Protein AF-A0A841I0D8-F1 (afdb_monomer_lite)

Organism: NCBI:txid521158

Structure (mmCIF, N/CA/C/O backbone):
data_AF-A0A841I0D8-F1
#
_entry.id   AF-A0A841I0D8-F1
#
loop_
_atom_site.group_PDB
_atom_site.id
_atom_site.type_symbol
_atom_site.label_atom_id
_atom_site.label_alt_id
_atom_site.label_comp_id
_atom_site.label_asym_id
_atom_site.label_entity_id
_atom_site.label_seq_id
_atom_site.pdbx_PDB_ins_code
_atom_site.Cartn_x
_atom_site.Cartn_y
_atom_site.Cartn_z
_atom_site.occupancy
_atom_site.B_iso_or_equiv
_atom_site.auth_seq_id
_atom_site.auth_comp_id
_atom_site.auth_asym_id
_atom_site.auth_atom_id
_atom_site.pdbx_PDB_model_num
ATOM 1 N N . MET A 1 1 ? -3.768 -29.891 46.923 1.00 37.38 1 MET A N 1
ATOM 2 C CA . MET A 1 1 ? -2.502 -29.322 46.410 1.00 37.38 1 MET A CA 1
ATOM 3 C C . MET A 1 1 ? -2.316 -29.762 44.959 1.00 37.38 1 MET A C 1
ATOM 5 O O . MET A 1 1 ? -2.369 -30.964 44.727 1.00 37.38 1 MET A O 1
ATOM 9 N N . PRO A 1 2 ? -2.198 -28.839 43.987 1.00 39.59 2 PRO A N 1
ATOM 10 C CA . PRO A 1 2 ? -2.169 -29.159 42.558 1.00 39.59 2 PRO A CA 1
ATOM 11 C C . PRO A 1 2 ? -0.737 -29.188 42.000 1.00 39.59 2 PRO A C 1
ATOM 13 O O . PRO A 1 2 ? 0.040 -28.274 42.259 1.00 39.59 2 PRO A O 1
ATOM 16 N N . ARG A 1 3 ? -0.391 -30.201 41.191 1.00 31.23 3 ARG A N 1
ATOM 17 C CA . ARG A 1 3 ? 0.738 -30.138 40.242 1.00 31.23 3 ARG A CA 1
ATOM 18 C C . ARG A 1 3 ? 0.651 -31.263 39.207 1.00 31.23 3 ARG A C 1
ATOM 20 O O . ARG A 1 3 ? 0.923 -32.409 39.542 1.00 31.23 3 ARG A O 1
ATOM 27 N N . LYS A 1 4 ? 0.352 -30.923 37.950 1.00 36.41 4 LYS A N 1
ATOM 28 C CA . LYS A 1 4 ? 1.196 -31.304 36.803 1.00 36.41 4 LYS A CA 1
ATOM 29 C C . LYS A 1 4 ? 0.762 -30.549 35.549 1.00 36.41 4 LYS A C 1
ATOM 31 O O . LYS A 1 4 ? -0.289 -30.810 34.976 1.00 36.41 4 LYS A O 1
ATOM 36 N N . GLU A 1 5 ? 1.615 -29.613 35.154 1.00 39.44 5 GLU A N 1
ATOM 37 C CA . GLU A 1 5 ? 1.674 -29.043 33.816 1.00 39.44 5 GLU A CA 1
ATOM 38 C C . GLU A 1 5 ? 1.781 -30.153 32.764 1.00 39.44 5 GLU A C 1
ATOM 40 O O . GLU A 1 5 ? 2.558 -31.103 32.914 1.00 39.44 5 GLU A O 1
ATOM 45 N N . ARG A 1 6 ? 1.042 -29.995 31.664 1.00 39.78 6 ARG A N 1
ATOM 46 C CA . ARG A 1 6 ? 1.374 -30.635 30.394 1.00 39.78 6 ARG A CA 1
ATOM 47 C C . ARG A 1 6 ? 1.374 -29.578 29.301 1.00 39.78 6 ARG A C 1
ATOM 49 O O . ARG A 1 6 ? 0.343 -29.189 28.764 1.00 39.78 6 ARG A O 1
ATOM 56 N N . THR A 1 7 ? 2.582 -29.105 29.045 1.00 45.72 7 THR A N 1
ATOM 57 C CA . THR A 1 7 ? 3.023 -28.279 27.929 1.00 45.72 7 THR A CA 1
ATOM 58 C C . THR A 1 7 ? 2.601 -28.908 26.600 1.00 45.72 7 THR A C 1
ATOM 60 O O . THR A 1 7 ? 2.850 -30.090 26.365 1.00 45.72 7 THR A O 1
ATOM 63 N N . GLY A 1 8 ? 1.979 -28.117 25.725 1.00 35.47 8 GLY A N 1
ATOM 64 C CA . GLY A 1 8 ? 1.505 -28.570 24.418 1.00 35.47 8 GLY A CA 1
ATOM 65 C C . GLY A 1 8 ? 1.136 -27.408 23.500 1.00 35.47 8 GLY A C 1
ATOM 66 O O . GLY A 1 8 ? -0.036 -27.112 23.332 1.00 35.47 8 GLY A O 1
ATOM 67 N N . ALA A 1 9 ? 2.173 -26.754 22.969 1.00 43.66 9 ALA A N 1
ATOM 68 C CA . ALA A 1 9 ? 2.256 -25.999 21.716 1.00 43.66 9 ALA A CA 1
ATOM 69 C C . ALA A 1 9 ? 0.971 -25.391 21.116 1.00 43.66 9 ALA A C 1
ATOM 71 O O . ALA A 1 9 ? 0.114 -26.114 20.615 1.00 43.66 9 ALA A O 1
ATOM 72 N N . ARG A 1 10 ? 0.975 -24.062 20.940 1.00 39.91 10 ARG A N 1
ATOM 73 C CA . ARG A 1 10 ? 0.769 -23.424 19.626 1.00 39.91 10 ARG A CA 1
ATOM 74 C C . ARG A 1 10 ? 1.070 -21.926 19.689 1.00 39.91 10 ARG A C 1
ATOM 76 O O . ARG A 1 10 ? 0.528 -21.202 20.513 1.00 39.91 10 ARG A O 1
ATOM 83 N N . THR A 1 11 ? 1.879 -21.495 18.723 1.00 39.47 11 THR A N 1
ATOM 84 C CA . THR A 1 11 ? 2.082 -20.103 18.288 1.00 39.47 11 THR A CA 1
ATOM 85 C C . THR A 1 11 ? 2.901 -19.212 19.220 1.00 39.47 11 THR A C 1
ATOM 87 O O . THR A 1 11 ? 2.419 -18.315 19.902 1.00 39.47 11 THR A O 1
ATOM 90 N N . ALA A 1 12 ? 4.211 -19.450 19.152 1.00 41.81 12 ALA A N 1
ATOM 91 C CA . ALA A 1 12 ? 5.214 -18.404 19.259 1.00 41.81 12 ALA A CA 1
ATOM 92 C C . ALA A 1 12 ? 4.902 -17.224 18.313 1.00 41.81 12 ALA A C 1
ATOM 94 O O . ALA A 1 12 ? 4.278 -17.409 17.269 1.00 41.81 12 ALA A O 1
ATOM 95 N N . ALA A 1 13 ? 5.441 -16.057 18.673 1.00 40.28 13 ALA A N 1
ATOM 96 C CA . ALA A 1 13 ? 5.445 -14.790 17.934 1.00 40.28 13 ALA A CA 1
ATOM 97 C C . ALA A 1 13 ? 4.235 -13.863 18.145 1.00 40.28 13 ALA A C 1
ATOM 99 O O . ALA A 1 13 ? 3.550 -13.482 17.205 1.00 40.28 13 ALA A O 1
ATOM 100 N N . CYS A 1 14 ? 4.041 -13.390 19.377 1.00 33.38 14 CYS A N 1
ATOM 101 C CA . CYS A 1 14 ? 3.404 -12.081 19.579 1.00 33.38 14 CYS A CA 1
ATOM 102 C C . CYS A 1 14 ? 4.181 -11.189 20.562 1.00 33.38 14 CYS A C 1
ATOM 104 O O . CYS A 1 14 ? 3.625 -10.269 21.153 1.00 33.38 14 CYS A O 1
ATOM 106 N N . LEU A 1 15 ? 5.476 -11.463 20.744 1.00 41.09 15 LEU A N 1
ATOM 107 C CA . LEU A 1 15 ? 6.340 -10.697 21.634 1.00 41.09 15 LEU A CA 1
ATOM 108 C C . LEU A 1 15 ? 7.668 -10.405 20.935 1.00 41.09 15 LEU A C 1
ATOM 110 O O . LEU A 1 15 ? 8.600 -11.191 21.036 1.00 41.09 15 LEU A O 1
ATOM 114 N N . LEU A 1 16 ? 7.695 -9.318 20.163 1.00 44.38 16 LEU A N 1
ATOM 115 C CA . LEU A 1 16 ? 8.863 -8.498 19.816 1.00 44.38 16 LEU A CA 1
ATOM 116 C C . LEU A 1 16 ? 8.400 -7.446 18.802 1.00 44.38 16 LEU A C 1
ATOM 118 O O . LEU A 1 16 ? 8.142 -7.782 17.653 1.00 44.38 16 LEU A O 1
ATOM 122 N N . LEU A 1 17 ? 8.262 -6.197 19.250 1.00 41.75 17 LEU A N 1
ATOM 123 C CA . LEU A 1 17 ? 8.773 -4.989 18.581 1.00 41.75 17 LEU A CA 1
ATOM 124 C C . LEU A 1 17 ? 8.347 -3.761 19.397 1.00 41.75 17 LEU A C 1
ATOM 126 O O . LEU A 1 17 ? 7.395 -3.045 19.095 1.00 41.75 17 LEU A O 1
ATOM 130 N N . LEU A 1 18 ? 9.094 -3.567 20.481 1.00 40.78 18 LEU A N 1
ATOM 131 C CA . LEU A 1 18 ? 9.267 -2.289 21.153 1.00 40.78 18 LEU A CA 1
ATOM 132 C C . LEU A 1 18 ? 9.863 -1.258 20.172 1.00 40.78 18 LEU A C 1
ATOM 134 O O . LEU A 1 18 ? 10.815 -1.560 19.461 1.00 40.78 18 LEU A O 1
ATOM 138 N N . LEU A 1 19 ? 9.320 -0.036 20.222 1.00 45.25 19 LEU A N 1
ATOM 139 C CA . LEU A 1 19 ? 10.003 1.249 19.992 1.00 45.25 19 LEU A CA 1
ATOM 140 C C . LEU A 1 19 ? 10.661 1.482 18.611 1.00 45.25 19 LEU A C 1
ATOM 142 O O . LEU A 1 19 ? 11.864 1.326 18.434 1.00 45.25 19 LEU A O 1
ATOM 146 N N . SER A 1 20 ? 9.885 2.023 17.663 1.00 39.09 20 SER A N 1
ATOM 147 C CA . SER A 1 20 ? 10.419 2.838 16.551 1.00 39.09 20 SER A CA 1
ATOM 148 C C . SER A 1 20 ? 9.518 4.042 16.214 1.00 39.09 20 SER A C 1
ATOM 150 O O . SER A 1 20 ? 9.157 4.300 15.071 1.00 39.09 20 SER A O 1
ATOM 152 N N . SER A 1 21 ? 9.135 4.823 17.224 1.00 40.66 21 SER A N 1
ATOM 153 C CA . SER A 1 21 ? 8.792 6.240 17.014 1.00 40.66 21 SER A CA 1
ATOM 154 C C . SER A 1 21 ? 10.120 7.008 16.949 1.00 40.66 21 SER A C 1
ATOM 156 O O . SER A 1 21 ? 10.917 6.873 17.865 1.00 40.66 21 SER A O 1
ATOM 158 N N . CYS A 1 22 ? 10.501 7.782 15.941 1.00 40.25 22 CYS A N 1
ATOM 159 C CA . CYS A 1 22 ? 9.755 8.582 14.987 1.00 40.25 22 CYS A CA 1
ATOM 160 C C . CYS A 1 22 ? 10.618 8.731 13.727 1.00 40.25 22 CYS A C 1
ATOM 162 O O . CYS A 1 22 ? 11.701 9.291 13.827 1.00 40.25 22 CYS A O 1
ATOM 164 N N . ASN A 1 23 ? 10.159 8.224 12.581 1.00 51.59 23 ASN A N 1
ATOM 165 C CA . ASN A 1 23 ? 10.458 8.696 11.210 1.00 51.59 23 ASN A CA 1
ATOM 166 C C . ASN A 1 23 ? 9.787 7.761 10.185 1.00 51.59 23 ASN A C 1
ATOM 168 O O . ASN A 1 23 ? 10.326 7.449 9.124 1.00 51.59 23 ASN A O 1
ATOM 172 N N . SER A 1 24 ? 8.610 7.236 10.520 1.00 63.59 24 SER A N 1
ATOM 173 C CA . SER A 1 24 ? 7.886 6.352 9.624 1.0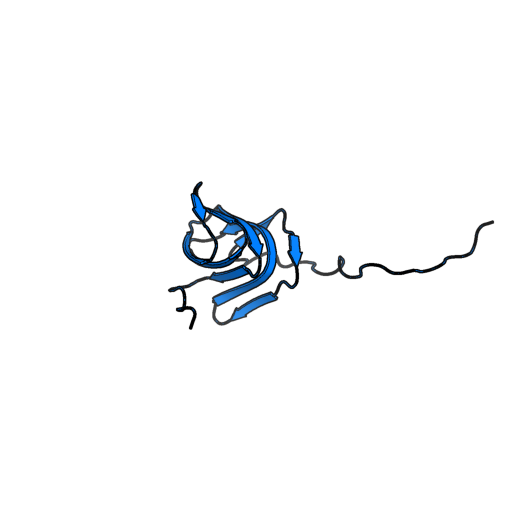0 63.59 24 SER A CA 1
ATOM 174 C C . SER A 1 24 ? 7.136 7.192 8.585 1.00 63.59 24 SER A C 1
ATOM 176 O O . SER A 1 24 ? 6.348 8.075 8.919 1.00 63.59 24 SER A O 1
ATOM 178 N N . VAL A 1 25 ? 7.396 6.928 7.298 1.00 82.88 25 VAL A N 1
ATOM 179 C CA . VAL A 1 25 ? 6.731 7.598 6.156 1.00 82.88 25 VAL A CA 1
ATOM 180 C C . VAL A 1 25 ? 5.209 7.413 6.198 1.00 82.88 25 VAL A C 1
ATOM 182 O O . VAL A 1 25 ? 4.459 8.207 5.631 1.00 82.88 25 VAL A O 1
ATOM 185 N N . TYR A 1 26 ? 4.748 6.390 6.911 1.00 88.94 26 TYR A N 1
ATOM 186 C CA . TYR A 1 26 ? 3.351 6.130 7.210 1.00 88.94 26 TYR A CA 1
ATOM 187 C C . TYR A 1 26 ? 3.205 5.482 8.592 1.00 88.94 26 TYR A C 1
ATOM 189 O O . TYR A 1 26 ? 4.138 4.867 9.110 1.00 88.94 26 TYR A O 1
ATOM 197 N N . LYS A 1 27 ? 2.021 5.606 9.182 1.00 91.25 27 LYS A N 1
ATOM 198 C CA . LYS A 1 27 ? 1.594 4.875 10.378 1.00 91.25 27 LYS A CA 1
ATOM 199 C C . LYS A 1 27 ? 0.632 3.770 9.972 1.00 91.25 27 LYS A C 1
ATOM 201 O O . LYS A 1 27 ? -0.103 3.930 9.005 1.00 91.25 27 LYS A O 1
ATOM 206 N N . GLU A 1 28 ? 0.633 2.670 10.711 1.00 91.88 28 GLU A N 1
ATOM 207 C CA . GLU A 1 28 ? -0.267 1.543 10.468 1.00 91.88 28 GLU A CA 1
ATOM 208 C C . GLU A 1 28 ? -1.212 1.365 11.654 1.00 91.88 28 GLU A C 1
ATOM 210 O O . GLU A 1 28 ? -0.781 1.447 12.805 1.00 91.88 28 GLU A O 1
ATOM 215 N N . SER A 1 29 ? -2.484 1.092 11.382 1.00 92.94 29 SER A N 1
ATOM 216 C CA . SER A 1 29 ? -3.493 0.780 12.396 1.00 92.94 29 SER A CA 1
ATOM 217 C C . SER A 1 29 ? -4.320 -0.436 11.980 1.00 92.94 29 SER A C 1
ATOM 219 O O . SER A 1 29 ? -4.416 -0.767 10.796 1.00 92.94 29 SER A O 1
ATOM 221 N N . ASN A 1 30 ? -4.879 -1.144 12.970 1.00 93.06 30 ASN A N 1
ATOM 222 C CA . ASN A 1 30 ? -5.688 -2.357 12.772 1.00 93.06 30 ASN A CA 1
ATOM 223 C C . ASN A 1 30 ? -4.998 -3.419 11.890 1.00 93.06 30 ASN A C 1
ATOM 225 O O . ASN A 1 30 ? -5.647 -4.099 11.093 1.00 93.06 30 ASN A O 1
ATOM 229 N N . LYS A 1 31 ? -3.665 -3.524 12.000 1.00 93.00 31 LYS A N 1
ATOM 230 C CA . LYS A 1 31 ? -2.850 -4.349 11.108 1.00 93.00 31 LYS A CA 1
ATOM 231 C C . LYS A 1 31 ? -2.916 -5.829 11.476 1.00 93.00 31 LYS A C 1
ATOM 233 O O . LYS A 1 31 ? -2.596 -6.216 12.596 1.00 93.00 31 LYS A O 1
ATOM 238 N N . VAL A 1 32 ? -3.196 -6.651 10.473 1.00 92.88 32 VAL A N 1
ATOM 239 C CA . VAL A 1 32 ? -3.006 -8.101 10.459 1.00 92.88 32 VAL A CA 1
ATOM 240 C C . VAL A 1 32 ? -2.171 -8.436 9.228 1.00 92.88 32 VAL A C 1
ATOM 242 O O . VAL A 1 32 ? -2.605 -8.193 8.103 1.00 92.88 32 VAL A O 1
ATOM 245 N N . ALA A 1 33 ? -0.972 -8.983 9.420 1.00 93.56 33 ALA A N 1
ATOM 246 C CA . ALA A 1 33 ? -0.074 -9.319 8.319 1.00 93.56 33 ALA A CA 1
ATOM 247 C C . ALA A 1 33 ? 0.558 -10.705 8.498 1.00 93.56 33 ALA A C 1
ATOM 249 O O . ALA A 1 33 ? 0.849 -11.122 9.617 1.00 93.56 33 ALA A O 1
ATOM 250 N N . LEU A 1 34 ? 0.786 -11.403 7.383 1.00 94.00 34 LEU A N 1
ATOM 251 C CA . LEU A 1 34 ? 1.467 -12.699 7.333 1.00 94.00 34 LEU A CA 1
ATOM 252 C C . LEU A 1 34 ? 2.681 -12.615 6.404 1.00 94.00 34 LEU A C 1
ATOM 254 O O . LEU A 1 34 ? 2.560 -12.113 5.284 1.00 94.00 34 LEU A O 1
ATOM 258 N N . ALA A 1 35 ? 3.822 -13.144 6.861 1.00 93.50 35 ALA A N 1
ATOM 259 C CA . ALA A 1 35 ? 5.104 -13.092 6.151 1.00 93.50 35 ALA A CA 1
ATOM 260 C C . ALA A 1 35 ? 5.485 -11.658 5.727 1.00 93.50 35 ALA A C 1
ATOM 262 O O . ALA A 1 35 ? 5.902 -11.423 4.594 1.00 93.50 35 ALA A O 1
ATOM 263 N N . GLU A 1 36 ? 5.281 -10.686 6.626 1.00 92.31 36 GLU A N 1
ATOM 264 C CA . GLU A 1 36 ? 5.629 -9.290 6.364 1.00 92.31 36 GLU A CA 1
ATOM 265 C C . GLU A 1 36 ? 7.150 -9.112 6.339 1.00 92.31 36 GLU A C 1
ATOM 267 O O . GLU A 1 36 ? 7.859 -9.524 7.255 1.00 92.31 36 GLU A O 1
ATOM 272 N N . THR A 1 37 ? 7.641 -8.438 5.305 1.00 91.56 37 THR A N 1
ATOM 273 C CA . THR A 1 37 ? 9.014 -7.946 5.225 1.00 91.56 37 THR A CA 1
ATOM 274 C C . THR A 1 37 ? 8.992 -6.456 4.922 1.00 91.56 37 THR A C 1
ATOM 276 O O . THR A 1 37 ? 8.131 -5.956 4.194 1.00 91.56 37 THR A O 1
ATOM 279 N N . SER A 1 38 ? 9.936 -5.721 5.500 1.00 90.62 38 SER A N 1
ATOM 280 C CA . SER A 1 38 ? 10.087 -4.288 5.275 1.00 90.62 38 SER A CA 1
ATOM 281 C C . SER A 1 38 ? 11.563 -3.946 5.171 1.00 90.62 38 SER A C 1
ATOM 283 O O . SER A 1 38 ? 12.372 -4.415 5.967 1.00 90.62 38 SER A O 1
ATOM 285 N N . SER A 1 39 ? 11.911 -3.110 4.202 1.00 89.44 39 SER A N 1
ATOM 286 C CA . SER A 1 39 ? 13.273 -2.636 3.975 1.00 89.44 39 SER A CA 1
ATOM 287 C C . SER A 1 39 ? 13.257 -1.154 3.633 1.00 89.44 39 SER A C 1
ATOM 289 O O . SER A 1 39 ? 12.380 -0.698 2.896 1.00 89.44 39 SER A O 1
ATOM 291 N N . ASN A 1 40 ? 14.249 -0.418 4.116 1.00 89.31 40 ASN A N 1
ATOM 292 C CA . ASN A 1 40 ? 14.543 0.931 3.660 1.00 89.31 40 ASN A CA 1
ATOM 293 C C . ASN A 1 40 ? 15.960 0.945 3.088 1.00 89.31 40 ASN A C 1
ATOM 295 O O . ASN A 1 40 ? 16.897 0.546 3.774 1.00 89.31 40 ASN A O 1
ATOM 299 N N . PHE A 1 41 ? 16.103 1.381 1.841 1.00 85.38 41 PHE A N 1
ATOM 300 C CA . PHE A 1 41 ? 17.404 1.536 1.203 1.00 85.38 41 PHE A CA 1
ATOM 301 C C . PHE A 1 41 ? 17.411 2.813 0.369 1.00 85.38 41 PHE A C 1
ATOM 303 O O . PHE A 1 41 ? 16.526 3.002 -0.464 1.00 85.38 41 PHE A O 1
ATOM 310 N N . ASN A 1 42 ? 18.384 3.697 0.603 1.00 88.19 42 ASN A N 1
ATOM 311 C CA . ASN A 1 42 ? 18.506 4.994 -0.075 1.00 88.19 42 ASN A CA 1
ATOM 312 C C . ASN A 1 42 ? 17.196 5.811 -0.083 1.00 88.19 42 ASN A C 1
ATOM 314 O O . ASN A 1 42 ? 16.822 6.396 -1.096 1.00 88.19 42 ASN A O 1
ATOM 318 N N . GLY A 1 43 ? 16.450 5.803 1.031 1.00 84.88 43 GLY A N 1
ATOM 319 C CA . GLY A 1 43 ? 15.169 6.513 1.145 1.00 84.88 43 GLY A CA 1
ATOM 320 C C . GLY A 1 43 ? 13.991 5.842 0.426 1.00 84.88 43 GLY A C 1
ATOM 321 O O . GLY A 1 43 ? 12.872 6.345 0.491 1.00 84.88 43 GLY A O 1
ATOM 322 N N . ILE A 1 44 ? 14.210 4.691 -0.218 1.00 88.62 44 ILE A N 1
ATOM 323 C CA . ILE A 1 44 ? 13.154 3.863 -0.796 1.00 88.62 44 ILE A CA 1
ATOM 324 C C . ILE A 1 44 ? 12.698 2.858 0.258 1.00 88.62 44 ILE A C 1
ATOM 326 O O . ILE A 1 44 ? 13.405 1.912 0.605 1.00 88.62 44 ILE A O 1
ATOM 330 N N . HIS A 1 45 ? 11.479 3.046 0.743 1.00 90.31 45 HIS A N 1
ATOM 331 C CA . HIS A 1 45 ? 10.770 2.099 1.584 1.00 90.31 45 HIS A CA 1
ATOM 332 C C . HIS A 1 45 ? 10.091 1.057 0.705 1.00 90.31 45 HIS A C 1
ATOM 334 O O . HIS A 1 45 ? 9.298 1.400 -0.172 1.00 90.31 45 HIS A O 1
ATOM 340 N N . ARG A 1 46 ? 10.362 -0.218 0.966 1.00 91.12 46 ARG A N 1
ATOM 341 C CA . ARG A 1 46 ? 9.633 -1.348 0.392 1.00 91.12 46 ARG A CA 1
ATOM 342 C C . ARG A 1 46 ? 9.043 -2.178 1.510 1.00 91.12 46 ARG A C 1
ATOM 344 O O . ARG A 1 46 ? 9.718 -2.463 2.492 1.00 91.12 46 ARG A O 1
ATOM 351 N N . LYS A 1 47 ? 7.795 -2.577 1.331 1.00 92.12 47 LYS A N 1
ATOM 352 C CA . LYS A 1 47 ? 7.095 -3.501 2.212 1.00 92.12 47 LYS A CA 1
ATOM 353 C C . LYS A 1 47 ? 6.456 -4.581 1.364 1.00 92.12 47 LYS A C 1
ATOM 355 O 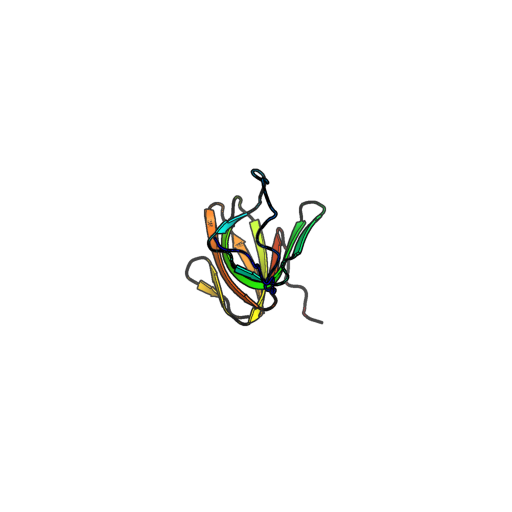O . LYS A 1 47 ? 5.920 -4.271 0.304 1.00 92.12 47 LYS A O 1
ATOM 360 N N . SER A 1 48 ? 6.491 -5.821 1.825 1.00 93.69 48 SER A N 1
ATOM 361 C CA . SER A 1 48 ? 5.713 -6.893 1.219 1.00 93.69 48 SER A CA 1
ATOM 362 C C . SER A 1 48 ? 5.103 -7.800 2.274 1.00 93.69 48 SER A C 1
ATOM 364 O O . SER A 1 48 ? 5.611 -7.870 3.391 1.00 93.69 48 SER A O 1
ATOM 366 N N . ALA A 1 49 ? 3.993 -8.451 1.941 1.00 94.38 49 ALA A N 1
ATOM 367 C CA . ALA A 1 49 ? 3.330 -9.411 2.816 1.00 94.38 49 ALA A CA 1
ATOM 368 C C . ALA A 1 49 ? 2.489 -10.399 1.997 1.00 94.38 49 ALA A C 1
ATOM 370 O O . ALA A 1 49 ? 1.840 -10.016 1.021 1.00 94.38 49 ALA A O 1
ATOM 371 N N . ALA A 1 50 ? 2.440 -11.663 2.417 1.00 95.31 50 ALA A N 1
ATOM 372 C CA . ALA A 1 50 ? 1.604 -12.679 1.773 1.00 95.31 50 ALA A CA 1
ATOM 373 C C . ALA A 1 50 ? 0.107 -12.422 2.017 1.00 95.31 50 ALA A C 1
ATOM 375 O O . ALA A 1 50 ? -0.717 -12.585 1.118 1.00 95.31 50 ALA A O 1
ATOM 376 N N . VAL A 1 51 ? -0.243 -11.959 3.218 1.00 95.44 51 VAL A N 1
ATOM 377 C CA . VAL A 1 51 ? -1.574 -11.447 3.569 1.00 95.44 51 VAL A CA 1
ATOM 378 C C . VAL A 1 51 ? -1.381 -10.130 4.298 1.00 95.44 51 VAL A C 1
ATOM 380 O O . VAL A 1 51 ? -0.512 -10.040 5.163 1.00 95.44 51 VAL A O 1
ATOM 383 N N . TYR A 1 52 ? -2.186 -9.126 3.963 1.00 96.25 52 TYR A N 1
ATOM 384 C CA . TYR A 1 52 ? -2.173 -7.843 4.650 1.00 96.25 52 TYR A CA 1
ATOM 385 C C . TYR A 1 52 ? -3.587 -7.283 4.774 1.00 96.25 52 TYR A C 1
ATOM 387 O O . TYR A 1 52 ? -4.265 -7.069 3.767 1.00 96.25 52 TYR A O 1
ATOM 395 N N . SER A 1 53 ? -3.994 -6.984 6.001 1.00 96.81 53 SER A N 1
ATOM 396 C CA . SER A 1 53 ? -5.183 -6.208 6.325 1.00 96.81 53 SER A CA 1
ATOM 397 C C . SER A 1 53 ? -4.802 -5.075 7.267 1.00 96.81 53 SER A C 1
ATOM 399 O O . SER A 1 53 ? -4.055 -5.310 8.210 1.00 96.81 53 SER A O 1
ATOM 401 N N . GLY A 1 54 ? -5.301 -3.866 7.045 1.00 96.19 54 GLY A N 1
ATOM 402 C CA . GLY A 1 54 ? -5.044 -2.722 7.919 1.00 96.19 54 GLY A CA 1
ATOM 403 C C . GLY A 1 54 ? -5.122 -1.394 7.183 1.00 96.19 54 GLY A C 1
ATOM 404 O O . GLY A 1 54 ? -5.310 -1.353 5.967 1.00 96.19 54 GLY A O 1
ATOM 405 N N . THR A 1 55 ? -4.948 -0.308 7.924 1.00 95.38 55 THR A N 1
ATOM 406 C CA . THR A 1 55 ? -4.960 1.051 7.380 1.00 95.38 55 THR A CA 1
ATOM 407 C C . THR A 1 55 ? -3.562 1.646 7.467 1.00 95.38 55 THR A C 1
ATOM 409 O O . THR A 1 55 ? -2.914 1.560 8.510 1.00 95.38 55 THR A O 1
ATOM 412 N N . MET A 1 56 ? -3.099 2.266 6.382 1.00 94.38 56 MET A N 1
ATOM 413 C CA . MET A 1 56 ? -1.872 3.061 6.349 1.00 94.38 56 MET A CA 1
ATOM 414 C C . MET A 1 56 ? -2.201 4.549 6.243 1.00 94.38 56 MET A C 1
ATOM 416 O O . MET A 1 56 ? -2.814 4.968 5.266 1.00 94.38 56 MET A O 1
ATOM 420 N N . GLU A 1 57 ? -1.759 5.355 7.204 1.00 94.50 57 GLU A N 1
ATOM 421 C CA . GLU A 1 57 ? -1.864 6.818 7.175 1.00 94.50 57 GLU A CA 1
ATOM 422 C C . GLU A 1 57 ? -0.513 7.433 6.800 1.00 94.50 57 GLU A C 1
ATOM 424 O O . GLU A 1 57 ? 0.485 7.213 7.487 1.00 94.50 57 GLU A O 1
ATOM 429 N N . PHE A 1 58 ? -0.451 8.214 5.722 1.00 92.62 58 PHE A N 1
ATOM 430 C CA . PHE A 1 58 ? 0.809 8.774 5.227 1.00 92.62 58 PHE A CA 1
ATOM 431 C C . PHE A 1 58 ? 1.229 10.032 5.992 1.00 92.62 58 PHE A C 1
ATOM 433 O O . PHE A 1 58 ? 0.483 11.003 6.090 1.00 92.62 58 PHE A O 1
ATOM 440 N N . GLY A 1 59 ? 2.469 10.059 6.486 1.00 91.00 59 GLY A N 1
ATOM 441 C CA . GLY A 1 59 ? 3.025 11.189 7.239 1.00 91.00 59 GLY A CA 1
ATOM 442 C C . GLY A 1 59 ? 3.503 12.360 6.371 1.00 91.00 59 GLY A C 1
ATOM 443 O O . GLY A 1 59 ? 3.734 13.455 6.889 1.00 91.00 59 GLY A O 1
ATOM 444 N N . ALA A 1 60 ? 3.632 12.152 5.057 1.00 90.88 60 ALA A N 1
ATOM 445 C CA . ALA A 1 60 ? 4.109 13.137 4.090 1.00 90.88 60 ALA A CA 1
ATOM 446 C C . ALA A 1 60 ? 3.451 12.945 2.715 1.00 90.88 60 ALA A C 1
ATOM 448 O O . ALA A 1 60 ? 2.862 11.903 2.426 1.00 90.88 60 ALA A O 1
ATOM 449 N N . ASN A 1 61 ? 3.577 13.955 1.851 1.00 91.62 61 ASN A N 1
ATOM 450 C CA . ASN A 1 61 ? 3.186 13.827 0.450 1.00 91.62 61 ASN A CA 1
ATOM 451 C C . ASN A 1 61 ? 4.155 12.870 -0.256 1.00 91.62 61 ASN A C 1
ATOM 453 O O . ASN A 1 61 ? 5.368 13.048 -0.160 1.00 91.62 61 ASN A O 1
ATOM 457 N N 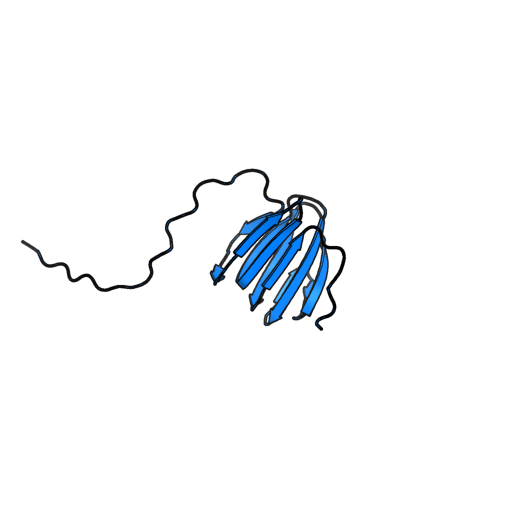. ALA A 1 62 ? 3.634 11.875 -0.971 1.00 90.25 62 ALA A N 1
ATOM 458 C CA . ALA A 1 62 ? 4.463 10.879 -1.642 1.00 90.25 62 ALA A CA 1
ATOM 459 C C . ALA A 1 62 ? 3.771 10.291 -2.877 1.00 90.25 62 ALA A C 1
ATOM 461 O O . ALA A 1 62 ? 2.554 10.379 -3.045 1.00 90.25 62 ALA A O 1
ATOM 462 N N . THR A 1 63 ? 4.562 9.649 -3.735 1.00 93.12 63 THR A N 1
ATOM 463 C CA . THR A 1 63 ? 4.039 8.749 -4.768 1.00 93.12 63 THR A CA 1
ATOM 464 C C . THR A 1 63 ? 4.263 7.319 -4.303 1.00 93.12 63 THR A C 1
ATOM 466 O O . THR A 1 63 ? 5.399 6.921 -4.051 1.00 93.12 63 THR A O 1
ATOM 469 N N . VAL A 1 64 ? 3.179 6.567 -4.152 1.00 93.81 64 VAL A N 1
ATOM 470 C CA . VAL A 1 64 ? 3.170 5.221 -3.579 1.00 93.81 64 VAL A CA 1
ATOM 471 C C . VAL A 1 64 ? 2.807 4.233 -4.668 1.00 93.81 64 VAL A C 1
ATOM 473 O O . VAL A 1 64 ? 1.787 4.386 -5.339 1.00 93.81 64 VAL A O 1
ATOM 476 N N . ARG A 1 65 ? 3.623 3.194 -4.821 1.00 94.56 65 ARG A N 1
ATOM 477 C CA . ARG A 1 65 ? 3.242 2.007 -5.584 1.00 94.56 65 ARG A CA 1
ATOM 478 C C . ARG A 1 65 ? 2.595 1.016 -4.641 1.00 94.56 65 ARG A C 1
ATOM 480 O O . ARG A 1 65 ? 3.194 0.682 -3.624 1.00 94.56 65 ARG A O 1
ATOM 487 N N . VAL A 1 66 ? 1.423 0.526 -5.013 1.00 95.19 66 VAL A N 1
ATOM 488 C CA . VAL A 1 66 ? 0.711 -0.545 -4.317 1.00 95.19 66 VAL A CA 1
ATOM 489 C C . VAL A 1 66 ? 0.418 -1.627 -5.343 1.00 95.19 66 VAL A C 1
ATOM 491 O O . VAL A 1 66 ? -0.309 -1.390 -6.305 1.00 95.19 66 VAL A O 1
ATOM 494 N N . LYS A 1 67 ? 1.002 -2.808 -5.164 1.00 95.62 67 LYS A N 1
ATOM 495 C CA . LYS A 1 67 ? 0.753 -3.982 -6.000 1.00 95.62 67 LYS A CA 1
ATOM 496 C C . LYS A 1 67 ? 0.197 -5.099 -5.135 1.00 95.62 67 LYS A C 1
ATOM 498 O O . LYS A 1 67 ? 0.716 -5.347 -4.057 1.00 95.62 67 LYS A O 1
ATOM 503 N N . PHE A 1 68 ? -0.858 -5.760 -5.590 1.00 96.31 68 PHE A N 1
ATOM 504 C CA . PHE A 1 68 ? -1.418 -6.916 -4.895 1.00 96.31 68 PHE A CA 1
ATOM 505 C C . PHE A 1 68 ? -2.128 -7.852 -5.865 1.00 96.31 68 PHE A C 1
ATOM 507 O O . PHE A 1 68 ? -2.691 -7.421 -6.873 1.00 96.31 68 PHE A O 1
ATOM 514 N N . SER A 1 69 ? -2.101 -9.146 -5.552 1.00 96.25 69 SER A N 1
ATOM 515 C CA . SER A 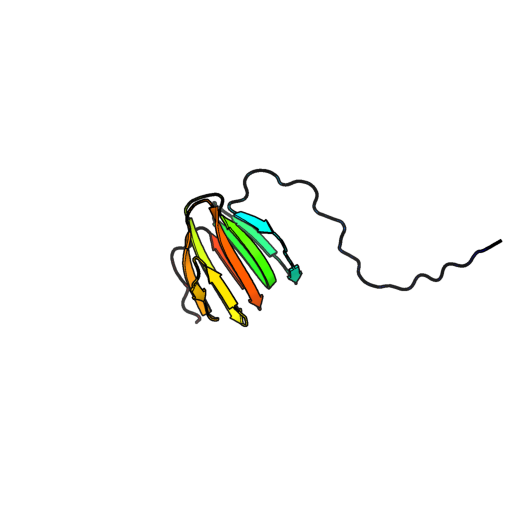1 69 ? -2.642 -10.197 -6.424 1.00 96.25 69 SER A CA 1
ATOM 516 C C . SER A 1 69 ? -4.142 -10.439 -6.237 1.00 96.25 69 SER A C 1
ATOM 518 O O . SER A 1 69 ? -4.826 -10.806 -7.185 1.00 96.25 69 SER A O 1
ATOM 520 N N . SER A 1 70 ? -4.674 -10.208 -5.035 1.00 96.19 70 SER A N 1
ATOM 521 C CA . SER A 1 70 ? -6.098 -10.391 -4.734 1.00 96.19 70 SER A CA 1
ATOM 522 C C . SER A 1 70 ? -6.542 -9.532 -3.555 1.00 96.19 70 SER A C 1
ATOM 524 O O . SER A 1 70 ? -5.710 -9.093 -2.758 1.00 96.19 70 SER A O 1
ATOM 526 N N . GLY A 1 71 ? -7.855 -9.370 -3.398 1.00 94.81 71 GLY A N 1
ATOM 527 C CA . GLY A 1 71 ? -8.460 -8.514 -2.379 1.00 94.81 71 GLY A CA 1
ATOM 528 C C . GLY A 1 71 ? -8.713 -7.105 -2.907 1.00 94.81 71 GLY A C 1
ATOM 529 O O . GLY A 1 71 ? -8.868 -6.905 -4.112 1.00 94.81 71 GLY A O 1
ATOM 530 N N . THR A 1 72 ? -8.777 -6.130 -2.008 1.00 93.88 72 THR A N 1
ATOM 531 C CA . THR A 1 72 ? -9.079 -4.737 -2.345 1.00 93.88 72 THR A CA 1
ATOM 532 C C . THR A 1 72 ? -8.217 -3.777 -1.546 1.00 93.88 72 THR A C 1
ATOM 534 O O . THR A 1 72 ? -7.990 -3.985 -0.354 1.00 93.88 72 THR A O 1
ATOM 537 N N . ALA A 1 73 ? -7.830 -2.681 -2.188 1.00 96.62 73 ALA A N 1
ATOM 538 C CA . ALA A 1 73 ? -7.332 -1.496 -1.508 1.00 96.62 73 ALA A CA 1
ATOM 539 C C . ALA A 1 73 ? -8.341 -0.355 -1.682 1.00 96.62 73 ALA A C 1
ATOM 541 O O . ALA A 1 73 ? -9.002 -0.273 -2.718 1.00 96.62 73 ALA A O 1
ATOM 542 N N . ARG A 1 74 ? -8.478 0.535 -0.702 1.00 96.94 74 ARG A N 1
ATOM 543 C CA . ARG A 1 74 ? -9.297 1.746 -0.807 1.00 96.94 74 ARG A CA 1
ATOM 544 C C . ARG A 1 74 ? -8.456 2.974 -0.517 1.00 96.94 74 ARG A C 1
ATOM 546 O O . ARG A 1 74 ? -7.736 3.021 0.472 1.00 96.94 74 ARG A O 1
ATOM 553 N N . PHE A 1 75 ? -8.561 3.966 -1.391 1.00 95.50 75 PHE A N 1
ATOM 554 C CA . PHE A 1 75 ? -7.863 5.238 -1.262 1.00 95.50 75 PHE A CA 1
ATOM 555 C C . PHE A 1 75 ? -8.769 6.372 -1.741 1.00 95.50 75 PHE A C 1
ATOM 557 O O . PHE A 1 75 ? -9.293 6.319 -2.856 1.00 95.50 75 PHE A O 1
ATOM 564 N N . GLY A 1 76 ? -8.980 7.390 -0.900 1.00 90.19 76 GLY A N 1
ATOM 565 C CA . GLY A 1 76 ? -9.800 8.560 -1.246 1.00 90.19 76 GLY A CA 1
ATOM 566 C C . GLY A 1 76 ? -11.222 8.207 -1.704 1.00 90.19 76 GLY A C 1
ATOM 567 O O . GLY A 1 76 ? -11.698 8.746 -2.699 1.00 90.19 76 GLY A O 1
ATOM 568 N N . GLY A 1 77 ? -11.864 7.232 -1.051 1.00 89.38 77 GLY A N 1
ATOM 569 C CA . GLY A 1 77 ? -13.207 6.749 -1.405 1.00 89.38 77 GLY A CA 1
ATOM 570 C C . GLY A 1 77 ? -13.273 5.842 -2.641 1.00 89.38 77 GLY A C 1
ATOM 571 O O . GLY A 1 77 ? -14.336 5.312 -2.957 1.00 89.38 77 GLY A O 1
ATOM 572 N N . ARG A 1 78 ? -12.154 5.607 -3.338 1.00 93.31 78 ARG A N 1
ATOM 573 C CA . ARG A 1 78 ? -12.093 4.740 -4.523 1.00 93.31 78 ARG A CA 1
ATOM 574 C C . ARG A 1 78 ? -11.542 3.374 -4.145 1.00 93.31 78 ARG A C 1
ATOM 576 O O . ARG A 1 78 ? -10.556 3.277 -3.422 1.00 93.31 78 ARG A O 1
ATOM 583 N N . THR A 1 79 ? -12.164 2.319 -4.665 1.00 95.94 79 THR A N 1
ATOM 584 C CA . THR A 1 79 ? -11.660 0.947 -4.514 1.00 95.94 79 THR A CA 1
ATOM 585 C C . THR A 1 79 ? -10.736 0.617 -5.681 1.00 95.94 79 THR A C 1
ATOM 587 O O . THR A 1 79 ? -11.142 0.703 -6.838 1.00 95.94 79 THR A O 1
ATOM 590 N N . LEU A 1 80 ? -9.504 0.227 -5.378 1.00 94.19 80 LEU A N 1
ATOM 591 C CA . LEU A 1 80 ? -8.535 -0.299 -6.329 1.00 94.19 80 LEU A CA 1
ATOM 592 C C . LEU A 1 80 ? -8.694 -1.823 -6.383 1.00 94.19 80 LEU A C 1
ATOM 594 O O . LEU A 1 80 ? -8.742 -2.491 -5.344 1.00 94.19 80 LEU A O 1
ATOM 598 N N . ARG A 1 81 ? -8.790 -2.372 -7.596 1.00 93.69 81 ARG A N 1
ATOM 599 C CA . ARG A 1 81 ? -8.780 -3.825 -7.834 1.00 93.69 81 ARG A CA 1
ATOM 600 C C . ARG A 1 81 ? -7.348 -4.360 -7.828 1.00 93.69 81 ARG A C 1
ATOM 602 O O . ARG A 1 81 ? -6.406 -3.578 -7.887 1.00 93.69 81 ARG A O 1
ATOM 609 N N . SER A 1 82 ? -7.187 -5.678 -7.779 1.00 95.56 82 SER A N 1
ATOM 610 C CA . SER A 1 82 ? -5.879 -6.334 -7.905 1.00 95.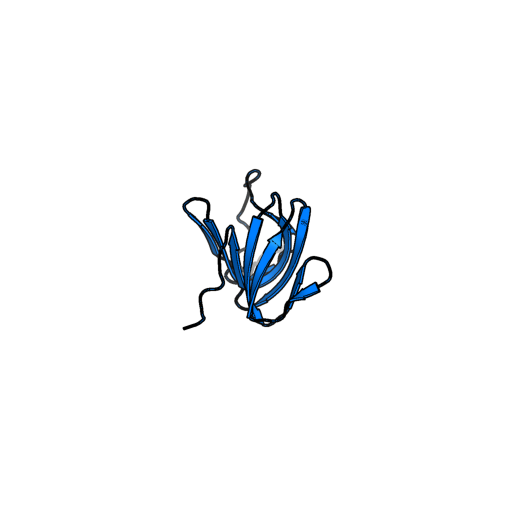56 82 SER A CA 1
ATOM 611 C C . SER A 1 82 ? -5.110 -5.867 -9.138 1.00 95.56 82 SER A C 1
ATOM 613 O O . SER A 1 82 ? -5.696 -5.552 -10.173 1.00 95.56 82 SER A O 1
ATOM 615 N N . GLY A 1 83 ? -3.790 -5.827 -9.016 1.00 94.50 83 GLY A N 1
ATOM 616 C CA . GLY A 1 83 ? -2.889 -5.254 -10.006 1.00 94.50 83 GLY A CA 1
ATOM 617 C C . GLY A 1 83 ? -1.874 -4.332 -9.348 1.00 94.50 83 GLY A C 1
ATOM 618 O O . GLY A 1 83 ? -1.702 -4.350 -8.129 1.00 94.50 83 GLY A O 1
ATOM 619 N N . CYS A 1 84 ? -1.189 -3.537 -10.164 1.00 95.00 84 CYS A N 1
ATOM 620 C CA . CYS A 1 84 ? -0.257 -2.519 -9.703 1.00 95.00 84 CYS A CA 1
ATOM 621 C C . CYS A 1 84 ? -0.853 -1.125 -9.909 1.00 95.00 84 CYS A C 1
ATOM 623 O O . CYS A 1 84 ? -1.340 -0.810 -10.992 1.00 95.00 84 CYS A O 1
ATOM 625 N N . HIS A 1 85 ? -0.787 -0.293 -8.871 1.00 94.50 85 HIS A N 1
ATOM 626 C CA . HIS A 1 85 ? -1.319 1.065 -8.863 1.00 94.50 85 HIS A CA 1
ATOM 627 C C . HIS A 1 85 ? -0.261 2.048 -8.392 1.00 94.50 85 HIS A C 1
ATOM 629 O O . HIS A 1 85 ? 0.444 1.790 -7.415 1.00 94.50 85 HIS A O 1
ATOM 635 N N . ILE A 1 86 ? -0.199 3.199 -9.055 1.00 94.50 86 ILE A N 1
ATOM 636 C CA . ILE A 1 86 ? 0.563 4.359 -8.599 1.00 94.50 86 ILE A CA 1
ATOM 637 C C . ILE A 1 86 ? -0.425 5.385 -8.060 1.00 94.50 86 ILE A C 1
ATOM 639 O O . ILE A 1 86 ? -1.242 5.925 -8.804 1.00 94.50 86 ILE A O 1
ATOM 643 N N . ILE A 1 87 ? -0.347 5.656 -6.760 1.00 93.56 87 ILE A N 1
ATOM 644 C CA . ILE A 1 87 ? -1.205 6.622 -6.078 1.00 93.56 87 ILE A CA 1
ATOM 645 C C . ILE A 1 87 ? -0.367 7.790 -5.568 1.00 93.56 87 ILE A C 1
ATOM 647 O O . ILE A 1 87 ? 0.709 7.617 -4.998 1.00 93.56 87 ILE A O 1
ATOM 651 N N . ARG A 1 88 ? -0.869 9.007 -5.774 1.00 93.81 88 ARG A N 1
ATOM 652 C CA . ARG A 1 88 ? -0.306 10.210 -5.159 1.00 93.81 88 ARG A CA 1
ATOM 653 C C . ARG A 1 88 ? -1.038 10.449 -3.853 1.00 93.81 88 ARG A C 1
ATOM 655 O O . ARG A 1 88 ? -2.248 10.666 -3.855 1.00 93.81 88 ARG A O 1
ATOM 662 N N . VAL A 1 89 ? -0.300 10.396 -2.756 1.00 92.94 89 VAL A N 1
ATOM 663 C CA . VAL A 1 89 ? -0.843 10.543 -1.409 1.00 92.94 89 VAL A CA 1
ATOM 664 C C . VAL A 1 89 ? -0.462 11.903 -0.854 1.00 92.94 89 VAL A C 1
ATOM 666 O O . VAL A 1 89 ? 0.617 12.429 -1.136 1.00 92.94 89 VAL A O 1
ATOM 669 N N . ARG A 1 90 ? -1.373 12.486 -0.079 1.00 93.44 90 ARG A N 1
ATOM 670 C CA . ARG A 1 90 ? -1.111 13.686 0.714 1.00 93.44 90 ARG A CA 1
ATOM 671 C C . ARG A 1 90 ? -0.844 13.278 2.159 1.00 93.44 90 ARG A C 1
ATOM 673 O O . ARG A 1 90 ? -1.306 12.219 2.584 1.00 93.44 90 ARG A O 1
ATOM 680 N N . LYS A 1 91 ? -0.150 14.129 2.915 1.00 93.31 91 LYS A N 1
ATOM 681 C CA . LYS A 1 91 ? -0.030 13.985 4.371 1.00 93.31 91 LYS A CA 1
ATOM 682 C C . LYS A 1 91 ? -1.421 13.839 5.008 1.00 93.31 91 LYS A C 1
ATOM 684 O O . LYS A 1 91 ? -2.319 14.616 4.693 1.00 93.31 91 LYS A O 1
ATOM 689 N N . GLY A 1 92 ? -1.582 12.843 5.876 1.00 92.00 92 GLY A N 1
ATOM 690 C CA . GLY A 1 92 ? -2.846 12.452 6.507 1.00 92.00 92 GLY A CA 1
ATOM 691 C C . GLY A 1 92 ? -3.765 11.602 5.622 1.00 92.00 92 GLY A C 1
ATOM 692 O O . GLY A 1 92 ? -4.814 11.165 6.080 1.00 92.00 92 GLY A O 1
ATOM 693 N N . GLY A 1 93 ? -3.406 11.351 4.358 1.00 94.06 93 GLY A N 1
ATOM 694 C CA . GLY A 1 93 ? -4.164 10.452 3.492 1.00 94.06 93 GLY A CA 1
ATOM 695 C C . GLY A 1 93 ? -4.101 9.015 4.002 1.00 94.06 93 GLY A C 1
ATOM 696 O O . GLY A 1 93 ? -3.051 8.571 4.466 1.00 94.06 93 GLY A O 1
ATOM 697 N N . THR A 1 94 ? -5.208 8.286 3.879 1.00 94.94 94 THR A N 1
ATOM 698 C CA . THR A 1 94 ? -5.318 6.898 4.333 1.00 94.94 94 THR A CA 1
ATOM 699 C C . THR A 1 94 ? -5.475 5.931 3.165 1.00 94.94 94 THR A C 1
ATOM 701 O O . THR A 1 94 ? -6.175 6.205 2.186 1.00 94.94 94 THR A O 1
ATOM 704 N N . LEU A 1 95 ? -4.797 4.793 3.270 1.00 95.56 95 LEU A N 1
ATOM 705 C CA . LEU A 1 95 ? -4.912 3.649 2.377 1.00 95.56 95 LEU A CA 1
ATOM 706 C C . LEU A 1 95 ? -5.374 2.446 3.198 1.00 95.56 95 LEU A C 1
ATOM 708 O O . LEU A 1 95 ? -4.605 1.905 3.993 1.00 95.56 95 LEU A O 1
ATOM 712 N N . ASP A 1 96 ? -6.618 2.027 2.993 1.00 96.62 96 ASP A N 1
ATOM 713 C CA . ASP A 1 96 ? -7.162 0.822 3.614 1.00 96.62 96 ASP A CA 1
ATOM 714 C C . ASP A 1 96 ? -6.855 -0.387 2.739 1.00 96.62 96 ASP A C 1
ATOM 716 O O . ASP A 1 96 ? -7.132 -0.396 1.537 1.00 96.62 96 ASP A O 1
ATOM 720 N N . LEU A 1 97 ? -6.283 -1.422 3.334 1.00 96.81 97 LEU A N 1
ATOM 721 C CA . LEU A 1 97 ? -5.802 -2.606 2.642 1.00 96.81 97 LEU A CA 1
ATOM 722 C C . LEU A 1 97 ? -6.484 -3.833 3.223 1.00 96.81 97 LEU A C 1
ATOM 724 O O . LEU A 1 97 ? -6.529 -4.015 4.433 1.00 96.81 97 LEU A O 1
ATOM 728 N N . ASN A 1 98 ? -6.978 -4.694 2.343 1.00 97.06 98 ASN A N 1
ATOM 729 C CA . ASN A 1 98 ? -7.321 -6.075 2.648 1.00 97.06 98 ASN A CA 1
ATOM 730 C C . ASN A 1 98 ? -6.950 -6.908 1.419 1.00 97.06 98 ASN A C 1
ATOM 732 O O . ASN A 1 98 ? -7.718 -7.007 0.461 1.00 97.06 98 ASN A O 1
ATOM 736 N N . THR A 1 99 ? -5.711 -7.391 1.391 1.00 97.06 99 THR A N 1
ATOM 737 C CA . THR A 1 99 ? -5.031 -7.856 0.177 1.00 97.06 99 THR A CA 1
ATOM 738 C C . THR A 1 99 ? -4.172 -9.098 0.421 1.00 97.06 99 THR A C 1
ATOM 740 O O . THR A 1 99 ? -3.829 -9.428 1.559 1.00 97.06 99 THR A O 1
ATOM 743 N N . ARG A 1 100 ? -3.800 -9.790 -0.665 1.00 96.69 100 ARG A N 1
ATOM 744 C CA . ARG A 1 100 ? -2.793 -10.866 -0.659 1.00 96.69 100 ARG A CA 1
ATOM 745 C C . ARG A 1 100 ? -1.672 -10.610 -1.655 1.00 96.69 100 ARG A C 1
ATOM 747 O O . ARG A 1 100 ? -1.911 -10.064 -2.740 1.00 96.69 100 ARG A O 1
ATOM 754 N N . ASN A 1 101 ? -0.480 -11.087 -1.306 1.00 96.00 101 ASN A N 1
ATOM 755 C CA . ASN A 1 101 ? 0.782 -10.825 -1.999 1.00 96.00 101 ASN A CA 1
ATOM 756 C C . ASN A 1 101 ? 0.946 -9.324 -2.257 1.00 96.00 101 ASN A C 1
ATOM 758 O O . ASN A 1 101 ? 1.031 -8.876 -3.400 1.00 96.00 101 ASN A O 1
ATOM 762 N N . LEU A 1 102 ? 0.854 -8.552 -1.175 1.00 96.12 102 LEU A N 1
ATOM 763 C CA . LEU A 1 102 ? 0.998 -7.108 -1.186 1.00 96.12 102 LEU A CA 1
ATOM 764 C C . LEU A 1 102 ? 2.469 -6.743 -1.375 1.00 96.12 102 LEU A C 1
ATOM 766 O O . LEU A 1 102 ? 3.336 -7.296 -0.706 1.00 96.12 102 LEU A O 1
ATOM 770 N N . GLU A 1 103 ? 2.721 -5.741 -2.204 1.00 95.38 103 GLU A N 1
ATOM 771 C CA . GLU A 1 103 ? 3.966 -4.993 -2.281 1.00 95.38 103 GLU A CA 1
ATOM 772 C C . GLU A 1 103 ? 3.657 -3.498 -2.262 1.00 95.38 103 GLU A C 1
ATOM 774 O O . GLU A 1 103 ? 2.864 -2.994 -3.061 1.00 95.38 103 GLU A O 1
ATOM 779 N N . ILE A 1 104 ? 4.332 -2.768 -1.385 1.00 93.75 104 ILE A N 1
ATOM 780 C CA . ILE A 1 104 ? 4.246 -1.318 -1.278 1.00 93.75 104 ILE A CA 1
ATOM 781 C C . ILE A 1 104 ? 5.635 -0.721 -1.453 1.00 93.75 104 ILE A C 1
ATOM 783 O O . ILE A 1 104 ? 6.624 -1.254 -0.951 1.00 93.75 104 ILE A O 1
ATOM 787 N N . THR A 1 105 ? 5.737 0.370 -2.211 1.00 93.19 105 THR A N 1
ATOM 788 C CA . THR A 1 105 ? 7.008 1.067 -2.445 1.00 93.19 105 THR A CA 1
ATOM 789 C C . THR A 1 105 ? 6.825 2.579 -2.399 1.00 93.19 105 THR A C 1
ATOM 791 O O . THR A 1 105 ? 5.924 3.103 -3.055 1.00 93.19 105 THR A O 1
ATOM 794 N N . LEU A 1 106 ? 7.673 3.270 -1.629 1.00 91.12 106 LEU A N 1
ATOM 795 C CA . LEU A 1 106 ? 7.666 4.724 -1.465 1.00 91.12 106 LEU A CA 1
ATOM 796 C C . LEU A 1 106 ? 9.096 5.287 -1.435 1.00 91.12 106 LEU A C 1
ATOM 798 O O . LEU A 1 106 ? 9.888 4.801 -0.635 1.00 91.12 106 LEU A O 1
ATOM 802 N N . PRO A 1 107 ? 9.408 6.346 -2.196 1.00 88.69 107 PRO A N 1
ATOM 803 C CA . PRO A 1 107 ? 8.649 6.799 -3.354 1.00 88.69 107 PRO A CA 1
ATOM 804 C C . PRO A 1 107 ? 8.735 5.763 -4.489 1.00 88.69 107 P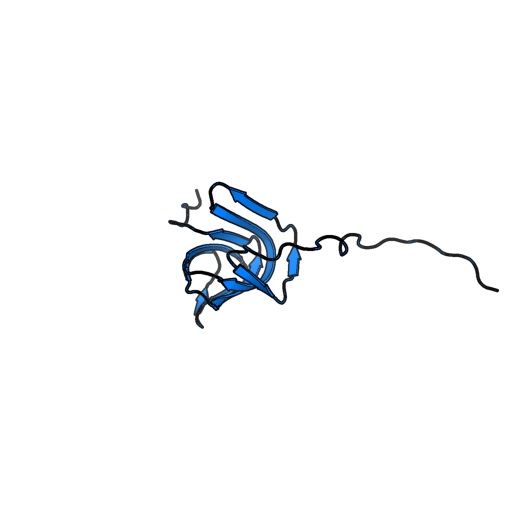RO A C 1
ATOM 806 O O . PRO A 1 107 ? 9.672 4.968 -4.558 1.00 88.69 107 PRO A O 1
ATOM 809 N N . ALA A 1 108 ? 7.764 5.772 -5.396 1.00 83.12 108 ALA A N 1
ATOM 810 C CA . ALA A 1 108 ? 7.808 4.976 -6.618 1.00 83.12 108 ALA A CA 1
ATOM 811 C C . ALA A 1 108 ? 7.451 5.826 -7.838 1.00 83.12 108 ALA A C 1
ATOM 813 O O . ALA A 1 108 ? 6.631 6.736 -7.744 1.00 83.12 108 ALA A O 1
ATOM 814 N N . SER A 1 109 ? 8.061 5.516 -8.981 1.00 76.62 109 SER A N 1
ATOM 815 C CA . SER A 1 109 ? 7.847 6.228 -10.247 1.00 76.62 109 SER A CA 1
ATOM 816 C C . SER A 1 109 ? 7.010 5.439 -11.255 1.00 76.62 109 SER A C 1
ATOM 818 O O . SER A 1 109 ? 6.408 6.043 -12.137 1.00 76.62 109 SER A O 1
ATOM 820 N N . SER A 1 110 ? 6.937 4.110 -11.132 1.00 80.88 110 SER A N 1
ATOM 821 C CA . SER A 1 110 ? 6.233 3.263 -12.095 1.00 80.88 110 SER A CA 1
ATOM 822 C C . SER A 1 110 ? 5.783 1.926 -11.508 1.00 80.88 110 SER A C 1
ATOM 824 O O . SER A 1 110 ? 6.270 1.456 -10.473 1.00 80.88 110 SER A O 1
ATOM 826 N N . CYS A 1 111 ? 4.829 1.308 -12.199 1.00 84.00 111 CYS A N 1
ATOM 827 C CA . CYS A 1 111 ? 4.583 -0.118 -12.096 1.00 84.00 111 CYS A CA 1
ATOM 828 C C . CYS A 1 111 ? 5.542 -0.807 -13.066 1.00 84.00 111 CYS A C 1
ATOM 830 O O . CYS A 1 111 ? 5.423 -0.560 -14.263 1.00 84.00 111 CYS A O 1
ATOM 832 N N . PRO A 1 112 ? 6.513 -1.608 -12.594 1.00 69.12 112 PRO A N 1
ATOM 833 C CA . PRO A 1 112 ? 7.302 -2.410 -13.512 1.00 69.12 112 PRO A CA 1
ATOM 834 C C . PRO A 1 112 ? 6.344 -3.349 -14.242 1.00 69.12 112 PRO A C 1
ATOM 836 O O . PRO A 1 112 ? 5.492 -3.968 -13.592 1.00 69.12 112 PRO A O 1
ATOM 839 N N . ASP A 1 113 ? 6.473 -3.419 -15.567 1.00 55.44 113 ASP A N 1
ATOM 840 C CA . ASP A 1 113 ? 5.758 -4.411 -16.356 1.00 55.44 113 ASP A CA 1
ATOM 841 C C . ASP A 1 113 ? 6.025 -5.780 -15.740 1.00 55.44 113 ASP A C 1
ATOM 843 O O . ASP A 1 113 ? 7.171 -6.161 -15.485 1.00 55.44 113 ASP A O 1
ATOM 847 N N . SER A 1 114 ? 4.948 -6.491 -15.430 1.00 51.31 114 SER A N 1
ATOM 848 C CA . SER A 1 114 ? 5.006 -7.892 -15.044 1.00 51.31 114 SER A CA 1
ATOM 849 C C . SER A 1 114 ? 5.449 -8.693 -16.267 1.00 51.31 114 SER A C 1
ATOM 851 O O . SER A 1 114 ? 4.604 -9.183 -17.010 1.00 51.31 114 SER A O 1
ATOM 853 N N . ARG A 1 115 ? 6.762 -8.725 -16.511 1.00 39.06 115 ARG A N 1
ATOM 854 C CA . ARG A 1 115 ? 7.413 -9.734 -17.347 1.00 39.06 115 ARG A CA 1
ATOM 855 C C . ARG A 1 115 ? 7.498 -11.049 -16.594 1.00 39.06 115 ARG A C 1
ATOM 857 O O . ARG A 1 115 ? 7.761 -10.998 -15.370 1.00 39.06 115 ARG A O 1
#

Secondary structure (DSSP, 8-state):
-------------S-------S--SEEEEEEEEES-EEEEETTEEEEEEEEEEEEEEESS-EEEEEEESEEEEEETTEEEPSEEEEEEE-TT-EEEEEEEEEEEEES--------

Foldseek 3Di:
DDDDDDDDDDDDDPDDDPDDPDDDQKDKDPWDFAPWDWDADPNKIKIWTQWIFTKIAGQAWAWKKKAAQADWKDWPNDIDGHGIDTDTDHHRTMIGDGGGGIMMITHDDDDPPPD

Sequence (115 aa):
MPRKERTGARTAACLLLLLSSCNSVYKESNKVALAETSSNFNGIHRKSAAVYSGTMEFGANATVRVKFSSGTARFGGRTLRSGCHIIRVRKGGTLDLNTRNLEITLPASSCPDSR

Radius of gyration: 17.54 Å; chains: 1; bounding box: 32×45×64 Å

pLDDT: mean 80.64, std 21.93, range [31.23, 97.06]